Protein AF-A0A151RFW6-F1 (afdb_monomer)

Solvent-accessible surface area (backbone atoms only — not comparable to full-atom values): 10080 Å² total; per-residue (Å²): 137,90,82,85,89,84,89,89,86,91,80,89,80,91,78,91,82,76,89,86,81,74,79,84,66,87,32,71,84,35,62,10,89,72,75,74,44,60,53,38,51,51,95,72,53,89,66,78,78,74,88,62,82,88,71,84,78,73,80,83,72,96,64,92,69,76,84,79,82,83,82,86,82,74,90,70,89,59,65,77,90,74,70,83,82,92,58,91,87,52,93,69,89,85,78,92,58,73,85,61,42,80,43,74,45,76,38,93,88,37,70,48,72,50,99,84,73,47,73,47,80,35,70,52,54,65,46,67,83,82,84,53,97,80,79,113

Sequence (136 aa):
MYAQHNRGRGRGRGGRRGRGRGGRSNRTNVECYNCSKYGHYAKNCYAKKKVEENVNLVKEDETKNEGILMMANEGITLDSDMVWYLDTGASNHMCGHKHLFVDIQEIEDGHVSFGDSTKVLVKGRGKICFSQKDGK

Secondary structure (DSSP, 8-state):
---------------------------TT-B-TTT--BSS-GGG--SPP------------S-----------------GGG-----TT-SS---S-GGGEEEEEEEEEEEEE-TTS-EEEEEEEEEE----TT--

Foldseek 3Di:
DDDDDDDDDDDDDDDDDDDPDDPPDQFQVPAEPQPRHTDDYVVPDPDDGPPDPDDPPDPDPPDPPPPPDDDDDPPDPDPPQPDDDDDPPDPDDDHPDPVQFPDWDADDADWDADPVRDIDDDGTDGDGDDADPVRD

pLDDT: mean 70.73, std 21.06, range [25.83, 95.5]

Structure (mmCIF, N/CA/C/O backbone):
data_AF-A0A151RFW6-F1
#
_entry.id   AF-A0A151RFW6-F1
#
loop_
_atom_site.group_PDB
_atom_site.id
_atom_site.type_symbol
_atom_site.label_atom_id
_atom_site.label_alt_id
_atom_site.label_comp_id
_atom_site.label_asym_id
_atom_site.label_entity_id
_atom_site.label_seq_id
_atom_site.pdbx_PDB_ins_code
_atom_site.Cartn_x
_atom_site.Cartn_y
_atom_site.Cartn_z
_atom_site.occupancy
_atom_site.B_iso_or_equiv
_atom_site.auth_seq_id
_atom_site.auth_comp_id
_atom_site.auth_asym_id
_atom_site.auth_atom_id
_atom_site.pdbx_PDB_model_num
ATOM 1 N N . MET A 1 1 ? 34.282 70.135 26.170 1.00 35.28 1 MET A N 1
ATOM 2 C CA . MET A 1 1 ? 34.807 68.755 26.062 1.00 35.28 1 MET A CA 1
ATOM 3 C C . MET A 1 1 ? 34.015 67.890 27.040 1.00 35.28 1 MET A C 1
ATOM 5 O O . MET A 1 1 ? 33.790 68.347 28.150 1.00 35.28 1 MET A O 1
ATOM 9 N N . TYR A 1 2 ? 33.462 66.758 26.591 1.00 25.83 2 TYR A N 1
ATOM 10 C CA . TYR A 1 2 ? 32.349 66.044 27.245 1.00 25.83 2 TYR A CA 1
ATOM 11 C C . TYR A 1 2 ? 32.779 65.045 28.332 1.00 25.83 2 TYR A C 1
ATOM 13 O O . TYR A 1 2 ? 33.783 64.358 28.164 1.00 25.83 2 TYR A O 1
ATOM 21 N N . ALA A 1 3 ? 31.932 64.883 29.360 1.00 29.39 3 ALA A N 1
ATOM 22 C CA . ALA A 1 3 ? 31.931 63.756 30.296 1.00 29.39 3 ALA A CA 1
ATOM 23 C C . ALA A 1 3 ? 30.514 63.137 30.428 1.00 29.39 3 ALA A C 1
ATOM 25 O O . ALA A 1 3 ? 29.581 63.769 30.907 1.00 29.39 3 ALA A O 1
ATOM 26 N N . GLN A 1 4 ? 30.390 61.925 29.879 1.00 38.16 4 GLN A N 1
ATOM 27 C CA . GLN A 1 4 ? 29.735 60.681 30.332 1.00 38.16 4 GLN A CA 1
ATOM 28 C C . GLN A 1 4 ? 28.461 60.590 31.236 1.00 38.16 4 GLN A C 1
ATOM 30 O O . GLN A 1 4 ? 28.430 61.075 32.359 1.00 38.16 4 GLN A O 1
ATOM 35 N N . HIS A 1 5 ? 27.550 59.704 30.757 1.00 33.41 5 HIS A N 1
ATOM 36 C CA . HIS A 1 5 ? 26.508 58.844 31.397 1.00 33.41 5 HIS A CA 1
ATOM 37 C C . HIS A 1 5 ? 25.273 59.535 32.052 1.00 33.41 5 HIS A C 1
ATOM 39 O O . HIS A 1 5 ? 25.415 60.540 32.718 1.00 33.41 5 HIS A O 1
ATOM 45 N N . ASN A 1 6 ? 24.005 59.075 31.979 1.00 35.41 6 ASN A N 1
ATOM 46 C CA . ASN A 1 6 ? 23.424 57.733 31.816 1.00 35.41 6 ASN A CA 1
ATOM 47 C C . ASN A 1 6 ? 21.873 57.780 31.571 1.00 35.41 6 ASN A C 1
ATOM 49 O O . ASN A 1 6 ? 21.215 58.702 32.039 1.00 35.41 6 ASN A O 1
ATOM 53 N N . ARG A 1 7 ? 21.309 56.685 31.010 1.00 37.53 7 ARG A N 1
ATOM 54 C CA . ARG A 1 7 ? 19.923 56.121 31.138 1.00 37.53 7 ARG A CA 1
ATOM 55 C C . ARG A 1 7 ? 18.702 56.702 30.367 1.00 37.53 7 ARG A C 1
ATOM 57 O O . ARG A 1 7 ? 18.049 57.631 30.819 1.00 37.53 7 ARG A O 1
ATOM 64 N N . GLY A 1 8 ? 18.187 55.893 29.423 1.00 34.94 8 GLY A N 1
ATOM 65 C CA . GLY A 1 8 ? 16.877 55.235 29.622 1.00 34.94 8 GLY A CA 1
ATOM 66 C C . GLY A 1 8 ? 15.813 55.263 28.501 1.00 34.94 8 GLY A C 1
ATOM 67 O O . GLY A 1 8 ? 15.517 56.305 27.935 1.00 34.94 8 GLY A O 1
ATOM 68 N N . ARG A 1 9 ? 15.123 54.107 28.385 1.00 38.19 9 ARG A N 1
ATOM 69 C CA . ARG A 1 9 ? 13.735 53.832 27.914 1.00 38.19 9 ARG A CA 1
ATOM 70 C C . ARG A 1 9 ? 13.549 53.345 26.465 1.00 38.19 9 ARG A C 1
ATOM 72 O O . ARG A 1 9 ? 13.717 54.075 25.502 1.00 38.19 9 ARG A O 1
ATOM 79 N N . GLY A 1 10 ? 13.166 52.067 26.355 1.00 39.56 10 GLY A N 1
ATOM 80 C CA . GLY A 1 10 ? 13.007 51.319 25.105 1.00 39.56 10 GLY A CA 1
ATOM 81 C C . GLY A 1 10 ? 11.624 51.379 24.456 1.00 39.56 10 GLY A C 1
ATOM 82 O O . GLY A 1 10 ? 10.808 52.226 24.804 1.00 39.56 10 GLY A O 1
ATOM 83 N N . ARG A 1 11 ? 11.385 50.434 23.532 1.00 41.97 11 ARG A N 1
ATOM 84 C CA . ARG A 1 11 ? 10.107 49.794 23.133 1.00 41.97 11 ARG A CA 1
ATOM 85 C C . ARG A 1 11 ? 10.367 48.962 21.869 1.00 41.97 11 ARG A C 1
ATOM 87 O O . ARG A 1 11 ? 10.846 49.487 20.873 1.00 41.97 11 ARG A O 1
ATOM 94 N N . GLY A 1 12 ? 10.096 47.658 21.930 1.00 45.31 12 GLY A N 1
ATOM 95 C CA . GLY A 1 12 ? 10.297 46.743 20.804 1.00 45.31 12 GLY A CA 1
ATOM 96 C C . GLY A 1 12 ? 9.298 46.933 19.661 1.00 45.31 12 GLY A C 1
ATOM 97 O O . GLY A 1 12 ? 8.296 47.627 19.814 1.00 45.31 12 GLY A O 1
ATOM 98 N N . ARG A 1 13 ? 9.561 46.251 18.540 1.00 46.53 13 ARG A N 1
ATOM 99 C CA . ARG A 1 13 ? 8.572 45.652 17.623 1.00 46.53 13 ARG A CA 1
ATOM 100 C C . ARG A 1 13 ? 9.307 44.828 16.567 1.00 46.53 13 ARG A C 1
ATOM 102 O O . ARG A 1 13 ? 10.201 45.323 15.892 1.00 46.53 13 ARG A O 1
ATOM 109 N N . GLY A 1 14 ? 8.930 43.556 16.457 1.00 45.97 14 GLY A 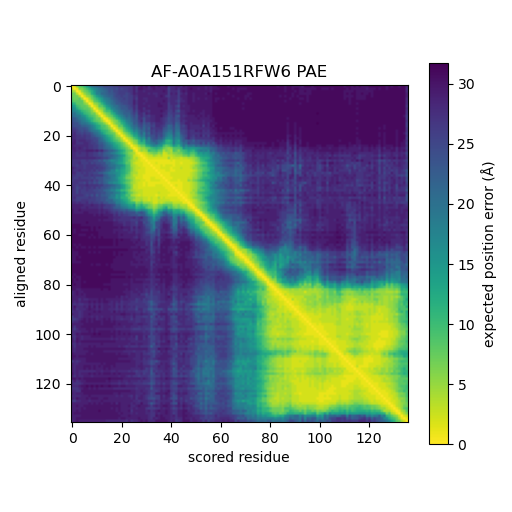N 1
ATOM 110 C CA . GLY A 1 14 ? 9.424 42.659 15.422 1.00 45.97 14 GLY A CA 1
ATOM 111 C C . GLY A 1 14 ? 9.072 43.149 14.017 1.00 45.97 14 GLY A C 1
ATOM 112 O O . GLY A 1 14 ? 8.019 43.742 13.792 1.00 45.97 14 GLY A O 1
ATOM 113 N N . GLY A 1 15 ? 9.950 42.838 13.069 1.00 46.69 15 GLY A N 1
ATOM 114 C CA . GLY A 1 15 ? 9.733 43.043 11.645 1.00 46.69 15 GLY A CA 1
ATOM 115 C C . GLY A 1 15 ? 10.197 41.818 10.871 1.00 46.69 15 GLY A C 1
ATOM 116 O O . GLY A 1 15 ? 11.356 41.713 10.488 1.00 46.69 15 GLY A O 1
ATOM 117 N N . ARG A 1 16 ? 9.281 40.873 10.630 1.00 52.81 16 ARG A N 1
ATOM 118 C CA . ARG A 1 16 ? 9.408 39.942 9.502 1.00 52.81 16 ARG A CA 1
ATOM 119 C C . ARG A 1 16 ? 9.224 40.755 8.222 1.00 52.81 16 ARG A C 1
ATOM 121 O O . ARG A 1 16 ? 8.212 41.445 8.138 1.00 52.81 16 ARG A O 1
ATOM 128 N N . ARG A 1 17 ? 10.138 40.617 7.253 1.00 44.94 17 ARG A N 1
ATOM 129 C CA . ARG A 1 17 ? 9.989 40.768 5.777 1.00 44.94 17 ARG A CA 1
ATOM 130 C C . ARG A 1 17 ? 11.356 41.184 5.207 1.00 44.94 17 ARG A C 1
ATOM 132 O O . ARG A 1 17 ? 11.928 42.150 5.671 1.00 44.94 17 ARG A O 1
ATOM 139 N N . GLY A 1 18 ? 11.950 40.523 4.225 1.00 45.97 18 GLY A N 1
ATOM 140 C CA . GLY A 1 18 ? 11.492 39.397 3.433 1.00 45.97 18 GLY A CA 1
ATOM 141 C C . GLY A 1 18 ? 12.685 38.721 2.765 1.00 45.97 18 GLY A C 1
ATOM 142 O O . GLY A 1 18 ? 13.643 39.370 2.352 1.00 45.97 18 GLY A O 1
ATOM 143 N N . ARG A 1 19 ? 12.624 37.393 2.655 1.00 49.97 19 ARG A N 1
ATOM 144 C CA . ARG A 1 19 ? 13.514 36.646 1.769 1.00 49.97 19 ARG A CA 1
ATOM 145 C C . ARG A 1 19 ? 12.990 36.838 0.352 1.00 49.97 19 ARG A C 1
ATOM 147 O O . ARG A 1 19 ? 12.137 36.088 -0.113 1.00 49.97 19 ARG A O 1
ATOM 154 N N . GLY A 1 20 ? 13.462 37.891 -0.307 1.00 52.28 20 GLY A N 1
ATOM 155 C CA . GLY A 1 20 ? 13.287 38.059 -1.740 1.00 52.28 20 GLY A CA 1
ATOM 156 C C . GLY A 1 20 ? 14.009 36.932 -2.465 1.00 52.28 20 GLY A C 1
ATOM 157 O O . GLY A 1 20 ? 15.226 36.970 -2.590 1.00 52.28 20 GLY A O 1
ATOM 158 N N . ARG A 1 21 ? 13.266 35.924 -2.926 1.00 58.41 21 ARG A N 1
ATOM 159 C CA . ARG A 1 21 ? 13.682 35.011 -3.999 1.00 58.41 21 ARG A CA 1
ATOM 160 C C . ARG A 1 21 ? 12.452 34.601 -4.791 1.00 58.41 21 ARG A C 1
ATOM 162 O O . ARG A 1 21 ? 11.827 33.578 -4.546 1.00 58.41 21 ARG A O 1
ATOM 169 N N . GLY A 1 22 ? 12.092 35.456 -5.734 1.00 51.53 22 GLY A N 1
ATOM 170 C CA . GLY A 1 22 ? 11.049 35.193 -6.712 1.00 51.53 22 GLY A CA 1
ATOM 171 C C . GLY A 1 22 ? 11.412 35.884 -8.009 1.00 51.53 22 GLY A C 1
ATOM 172 O O . GLY A 1 22 ? 10.670 36.747 -8.463 1.00 51.53 22 GLY A O 1
ATOM 173 N N . GLY A 1 23 ? 12.588 35.556 -8.556 1.00 52.25 23 GLY A N 1
ATOM 174 C CA . GLY A 1 23 ? 12.949 35.966 -9.907 1.00 52.25 23 GLY A CA 1
ATOM 175 C C . GLY A 1 23 ? 11.794 35.618 -10.840 1.00 52.25 23 GLY A C 1
ATOM 176 O O . GLY A 1 23 ? 11.289 34.490 -10.825 1.00 52.25 23 GLY A O 1
ATOM 177 N N . ARG A 1 24 ? 11.321 36.611 -11.593 1.00 60.09 24 ARG A N 1
ATOM 178 C CA . ARG A 1 24 ? 10.356 36.404 -12.669 1.00 60.09 24 ARG A CA 1
ATOM 179 C C . ARG A 1 24 ? 11.081 35.628 -13.764 1.00 60.09 24 ARG A C 1
ATOM 181 O O . ARG A 1 24 ? 11.612 36.223 -14.691 1.00 60.09 24 ARG A O 1
ATOM 188 N N . SER A 1 25 ? 11.171 34.305 -13.617 1.00 64.88 25 SER A N 1
ATOM 189 C CA . SER A 1 25 ? 11.551 33.465 -14.746 1.00 64.88 25 SER A CA 1
ATOM 190 C C . SER A 1 25 ? 10.493 33.661 -15.825 1.00 64.88 25 SER A C 1
ATOM 192 O O . SER A 1 25 ? 9.308 33.838 -15.516 1.00 64.88 25 SER A O 1
ATOM 194 N N . ASN A 1 26 ? 10.922 33.684 -17.081 1.00 67.75 26 ASN A N 1
ATOM 195 C CA . ASN A 1 26 ? 9.998 33.775 -18.192 1.00 67.75 26 ASN A CA 1
ATOM 196 C C . ASN A 1 26 ? 9.173 32.478 -18.224 1.00 67.75 26 ASN A C 1
ATOM 198 O O . ASN A 1 26 ? 9.710 31.399 -18.459 1.00 67.75 26 ASN A O 1
ATOM 202 N N . ARG A 1 27 ? 7.892 32.564 -17.853 1.00 71.31 27 ARG A N 1
ATOM 203 C CA . ARG A 1 27 ? 6.993 31.405 -17.694 1.00 71.31 27 ARG A CA 1
ATOM 204 C C . ARG A 1 27 ? 6.095 31.196 -18.903 1.00 71.31 27 ARG A C 1
ATOM 206 O O . ARG A 1 27 ? 5.224 30.337 -18.851 1.00 71.31 27 ARG A O 1
ATOM 213 N N . THR A 1 28 ? 6.303 31.957 -19.976 1.00 78.31 28 THR A N 1
ATOM 214 C CA . THR A 1 28 ? 5.514 31.868 -21.213 1.00 78.31 28 THR A CA 1
ATOM 215 C C . THR A 1 28 ? 5.474 30.454 -21.775 1.00 78.31 28 THR A C 1
ATOM 217 O O . THR A 1 28 ? 4.456 30.070 -22.326 1.00 78.31 28 THR A O 1
ATOM 220 N N . ASN A 1 29 ? 6.528 29.661 -21.563 1.00 85.31 29 ASN A N 1
ATOM 221 C CA . ASN A 1 29 ? 6.621 28.288 -22.068 1.00 85.31 29 ASN A CA 1
ATOM 222 C C . ASN A 1 29 ? 6.264 27.230 -21.008 1.00 85.31 29 ASN A C 1
ATOM 224 O O . ASN A 1 29 ? 6.403 26.039 -21.255 1.00 85.31 29 ASN A O 1
ATOM 228 N N . VAL A 1 30 ? 5.833 27.644 -19.813 1.00 88.81 30 VAL A N 1
ATOM 229 C CA . VAL A 1 30 ? 5.409 26.724 -18.750 1.00 88.81 30 VAL A CA 1
ATOM 230 C C . VAL A 1 30 ? 3.924 26.444 -18.908 1.00 88.81 30 VAL A C 1
ATOM 232 O O . VAL A 1 30 ? 3.116 27.345 -18.683 1.00 88.81 30 VAL A O 1
ATOM 235 N N . GLU A 1 31 ? 3.578 25.205 -19.243 1.00 93.00 31 GLU A N 1
ATOM 236 C CA . GLU A 1 31 ? 2.199 24.721 -19.265 1.00 93.00 31 GLU A CA 1
ATOM 237 C C . GLU A 1 31 ? 1.734 24.292 -17.863 1.00 93.00 31 GLU A C 1
ATOM 239 O O . GLU A 1 31 ? 2.451 23.635 -17.104 1.00 93.00 31 GLU A O 1
ATOM 244 N N . CYS A 1 32 ? 0.519 24.688 -17.490 1.00 89.69 32 CYS A N 1
ATOM 245 C CA . CYS A 1 32 ? -0.079 24.345 -16.208 1.00 89.69 32 CYS A CA 1
ATOM 246 C C . CYS A 1 32 ? -0.769 22.972 -16.244 1.00 89.69 32 CYS A C 1
ATOM 248 O O . CYS A 1 32 ? -1.827 22.841 -16.847 1.00 89.69 32 CYS A O 1
ATOM 250 N N . TYR A 1 33 ? -0.280 21.996 -15.475 1.00 88.50 33 TYR A N 1
ATOM 251 C CA . TYR A 1 33 ? -0.872 20.646 -15.386 1.00 88.50 33 TYR A CA 1
ATOM 252 C C . TYR A 1 33 ? -2.328 20.574 -14.874 1.00 88.50 33 TYR A C 1
ATOM 254 O O . TYR A 1 33 ? -2.957 19.533 -14.993 1.00 88.50 33 TYR A O 1
ATOM 262 N N . ASN A 1 34 ? -2.886 21.649 -14.297 1.00 89.88 34 ASN A N 1
ATOM 263 C CA . ASN A 1 34 ? -4.288 21.664 -13.844 1.00 89.88 34 ASN A CA 1
ATOM 264 C C . ASN A 1 34 ? -5.267 22.159 -14.926 1.00 89.88 34 ASN A C 1
ATOM 266 O O . ASN A 1 34 ? -6.429 21.764 -14.931 1.00 89.88 34 ASN A O 1
ATOM 270 N N . CYS A 1 35 ? -4.838 23.066 -15.811 1.00 91.44 35 CYS A N 1
ATOM 271 C CA . CYS A 1 35 ? -5.736 23.719 -16.777 1.00 91.44 35 CYS A CA 1
ATOM 272 C C . CYS A 1 35 ? -5.191 23.809 -18.208 1.00 91.44 35 CYS A C 1
ATOM 274 O O . CYS A 1 35 ? -5.839 24.430 -19.049 1.00 91.44 35 CYS A O 1
ATOM 276 N N . SER A 1 36 ? -4.004 23.252 -18.461 1.00 88.94 36 SER A N 1
ATOM 277 C CA . SER A 1 36 ? -3.301 23.219 -19.753 1.00 88.94 36 SER A CA 1
ATOM 278 C C . SER A 1 36 ? -3.074 24.591 -20.402 1.00 88.94 36 SER A C 1
ATOM 280 O O . SER A 1 36 ? -2.878 24.709 -21.605 1.00 88.94 36 SER A O 1
ATOM 282 N N . LYS A 1 37 ? -3.102 25.673 -19.610 1.00 90.75 37 LYS A N 1
ATOM 283 C CA . LYS A 1 37 ? -2.765 27.028 -20.072 1.00 90.75 37 LYS A CA 1
ATOM 284 C C . LYS A 1 37 ? -1.320 27.366 -19.727 1.00 90.75 37 LYS A C 1
ATOM 286 O O . LYS A 1 37 ? -0.842 27.035 -18.642 1.00 90.75 37 LYS A O 1
ATOM 291 N N . TYR A 1 38 ? -0.661 28.094 -20.620 1.00 91.62 38 TYR A N 1
ATOM 292 C CA . TYR A 1 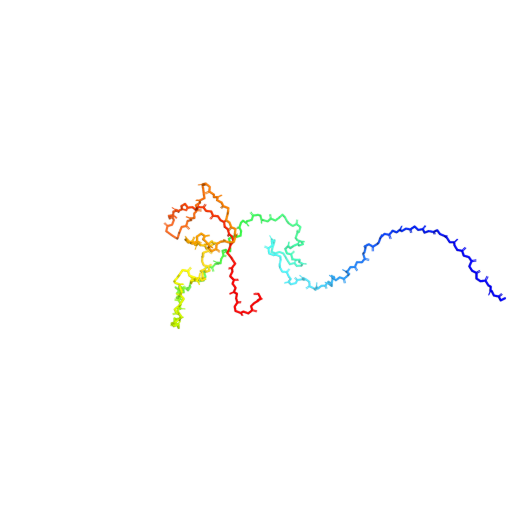38 ? 0.710 28.554 -20.429 1.00 91.62 38 TYR A CA 1
ATOM 293 C C . TYR A 1 38 ? 0.821 29.735 -19.445 1.00 91.62 38 TYR A C 1
ATOM 295 O O . TYR A 1 38 ? -0.171 30.375 -19.083 1.00 91.62 38 TYR A O 1
ATOM 303 N N . GLY A 1 39 ? 2.039 30.042 -18.989 1.00 89.88 39 GLY A N 1
ATOM 304 C CA . GLY A 1 39 ? 2.336 31.249 -18.205 1.00 89.88 39 GLY A CA 1
ATOM 305 C C . GLY A 1 39 ? 2.386 31.052 -16.689 1.00 89.88 39 GLY A C 1
ATOM 306 O O . GLY A 1 39 ? 2.809 31.958 -15.964 1.00 89.88 39 GLY A O 1
ATOM 307 N N . HIS A 1 40 ? 1.979 29.889 -16.174 1.00 91.25 40 HIS A N 1
ATOM 308 C CA . HIS A 1 40 ? 1.920 29.633 -14.736 1.00 91.25 40 HIS A CA 1
ATOM 309 C C . HIS A 1 40 ? 2.063 28.148 -14.390 1.00 91.25 40 HIS A C 1
ATOM 311 O O . HIS A 1 40 ? 1.699 27.268 -15.156 1.00 91.25 40 HIS A O 1
ATOM 317 N N . TYR A 1 41 ? 2.567 27.872 -13.188 1.00 88.12 41 TYR A N 1
ATOM 318 C CA . TYR A 1 41 ? 2.592 26.520 -12.631 1.00 88.12 41 TYR A CA 1
ATOM 319 C C . TYR A 1 41 ? 1.238 26.162 -12.010 1.00 88.12 41 TYR A C 1
ATOM 321 O O . TYR A 1 41 ? 0.552 27.046 -11.493 1.00 88.12 41 TYR A O 1
ATOM 329 N N . ALA A 1 42 ? 0.927 24.864 -11.923 1.00 88.56 42 ALA A N 1
ATOM 330 C CA . ALA A 1 42 ? -0.293 24.348 -11.287 1.00 88.56 42 ALA A CA 1
ATOM 331 C C . ALA A 1 42 ? -0.524 24.885 -9.863 1.00 88.56 42 ALA A C 1
ATOM 333 O O . ALA A 1 42 ? -1.651 25.210 -9.497 1.00 88.56 42 ALA A O 1
ATOM 334 N N . LYS A 1 43 ? 0.551 25.097 -9.089 1.00 87.00 43 LYS A N 1
ATOM 335 C CA . LYS A 1 43 ? 0.485 25.697 -7.743 1.00 87.00 43 LYS A CA 1
ATOM 336 C C . LYS A 1 43 ? -0.090 27.121 -7.696 1.00 87.00 43 LYS A C 1
ATOM 338 O O . LYS A 1 43 ? -0.543 27.546 -6.643 1.00 87.00 43 LYS A O 1
ATOM 343 N N . ASN A 1 44 ? -0.048 27.848 -8.814 1.00 88.19 44 ASN A N 1
ATOM 344 C CA . ASN A 1 44 ? -0.515 29.229 -8.944 1.00 88.19 44 ASN A CA 1
ATOM 345 C C . ASN A 1 44 ? -1.743 29.333 -9.875 1.00 88.19 44 ASN A C 1
ATOM 347 O O . ASN A 1 44 ? -2.015 30.408 -10.404 1.00 88.19 44 ASN A O 1
ATOM 351 N N . CYS A 1 45 ? -2.435 28.224 -10.153 1.00 89.81 45 CYS A N 1
ATOM 352 C CA . CYS A 1 45 ? -3.594 28.213 -11.042 1.00 89.81 45 CYS A CA 1
ATOM 353 C C . CYS A 1 45 ? -4.844 28.760 -10.337 1.00 89.81 45 CYS A C 1
ATOM 355 O O . CYS A 1 45 ? -5.155 28.347 -9.223 1.00 89.81 45 CYS A O 1
ATOM 357 N N . TYR A 1 46 ? -5.580 29.655 -11.004 1.00 90.00 46 TYR A N 1
ATOM 358 C CA . TYR A 1 46 ? -6.856 30.194 -10.508 1.00 90.00 46 TYR A CA 1
ATOM 359 C C . TYR A 1 46 ? -8.069 29.321 -10.863 1.00 90.00 46 TYR A C 1
ATOM 361 O O . TYR A 1 46 ? -9.162 29.547 -10.349 1.00 90.00 46 TYR A O 1
ATOM 369 N N . ALA A 1 47 ? -7.902 28.340 -11.757 1.00 88.56 47 ALA A N 1
ATOM 370 C CA . ALA A 1 47 ? -8.962 27.388 -12.070 1.00 88.56 47 ALA A CA 1
ATOM 371 C C . ALA A 1 47 ? -9.201 26.452 -10.875 1.00 88.56 47 ALA A C 1
ATOM 373 O O . ALA A 1 47 ? -8.267 26.133 -10.135 1.00 88.56 47 ALA A O 1
ATOM 374 N N . LYS A 1 48 ? -10.447 25.988 -10.702 1.00 86.31 48 LYS A N 1
ATOM 375 C CA . LYS A 1 48 ? -10.774 24.980 -9.684 1.00 86.31 48 LYS A CA 1
ATOM 376 C C . LYS A 1 48 ? -9.852 23.771 -9.871 1.00 86.31 48 LYS A C 1
ATOM 378 O O . LYS A 1 48 ? -9.618 23.345 -11.002 1.00 86.31 48 LYS A O 1
ATOM 383 N N . LYS A 1 49 ? -9.293 23.256 -8.774 1.00 78.06 49 LYS A N 1
ATOM 384 C CA . LYS A 1 49 ? -8.495 22.029 -8.819 1.00 78.06 49 LYS A CA 1
ATOM 385 C C . LYS A 1 49 ? -9.408 20.900 -9.272 1.00 78.06 49 LYS A C 1
ATOM 387 O O . LYS A 1 49 ? -10.455 20.696 -8.657 1.00 78.06 49 LYS A O 1
ATOM 392 N N . LYS A 1 50 ? -9.019 20.188 -10.325 1.00 69.19 50 LYS A N 1
ATOM 393 C CA . LYS A 1 50 ? -9.626 18.892 -10.604 1.00 69.19 50 LYS A CA 1
ATOM 394 C C . LYS A 1 50 ? -9.214 17.972 -9.459 1.00 69.19 50 LYS A C 1
ATOM 396 O O . LYS A 1 50 ? -8.029 17.712 -9.272 1.00 69.19 50 LYS A O 1
ATOM 401 N N . VAL A 1 51 ? -10.169 17.596 -8.614 1.00 61.34 51 VAL A N 1
ATOM 402 C CA . VAL A 1 51 ? -9.968 16.517 -7.644 1.00 61.34 51 VAL A CA 1
ATOM 403 C C . VAL A 1 51 ? -10.166 15.236 -8.435 1.00 61.34 51 VAL A C 1
ATOM 405 O O . VAL A 1 51 ? -11.255 14.682 -8.477 1.00 61.34 51 VAL A O 1
ATOM 408 N N . GLU A 1 52 ? -9.130 14.853 -9.165 1.00 56.78 52 GLU A N 1
ATOM 409 C CA . GLU A 1 52 ? -9.008 13.517 -9.724 1.00 56.78 52 GLU A CA 1
ATOM 410 C C . GLU A 1 52 ? -8.035 12.797 -8.786 1.00 56.78 52 GLU A C 1
ATOM 412 O O . GLU A 1 52 ? -6.921 13.275 -8.554 1.00 56.78 52 GLU A O 1
ATOM 417 N N . GLU A 1 53 ? -8.487 11.714 -8.144 1.00 50.97 53 GLU A N 1
ATOM 418 C CA . GLU A 1 53 ? -7.568 10.765 -7.513 1.00 50.97 53 GLU A CA 1
ATOM 419 C C . GLU A 1 53 ? -6.541 10.387 -8.578 1.00 50.97 53 GLU A C 1
ATOM 421 O O . GLU A 1 53 ? -6.920 10.019 -9.687 1.00 50.97 53 GLU A O 1
ATOM 426 N N . ASN A 1 54 ? -5.256 10.602 -8.294 1.00 47.28 54 ASN A N 1
ATOM 427 C CA . ASN A 1 54 ? -4.210 10.569 -9.311 1.00 47.28 54 ASN A CA 1
ATOM 428 C C . ASN A 1 54 ? -4.047 9.150 -9.886 1.00 47.28 54 ASN A C 1
ATOM 430 O O . ASN A 1 54 ? -3.202 8.385 -9.429 1.00 47.28 54 ASN A O 1
ATOM 434 N N . VAL A 1 55 ? -4.824 8.806 -10.908 1.00 38.06 55 VAL A N 1
ATOM 435 C CA . VAL A 1 55 ? -4.534 7.704 -11.822 1.00 38.06 55 VAL A CA 1
ATOM 436 C C . VAL A 1 55 ? -3.711 8.287 -12.960 1.00 38.06 55 VAL A C 1
ATOM 438 O O . VAL A 1 55 ? -4.224 8.982 -13.836 1.00 38.06 55 VAL A O 1
ATOM 441 N N . ASN A 1 56 ? -2.404 8.028 -12.927 1.00 44.97 56 ASN A N 1
ATOM 442 C CA . ASN A 1 56 ? -1.531 8.256 -14.072 1.00 44.97 56 ASN A CA 1
ATOM 443 C C . ASN A 1 56 ? -1.940 7.283 -15.186 1.00 44.97 56 ASN A C 1
ATOM 445 O O . ASN A 1 56 ? -1.396 6.188 -15.294 1.00 44.97 56 ASN A O 1
ATOM 449 N N . LEU A 1 57 ? -2.911 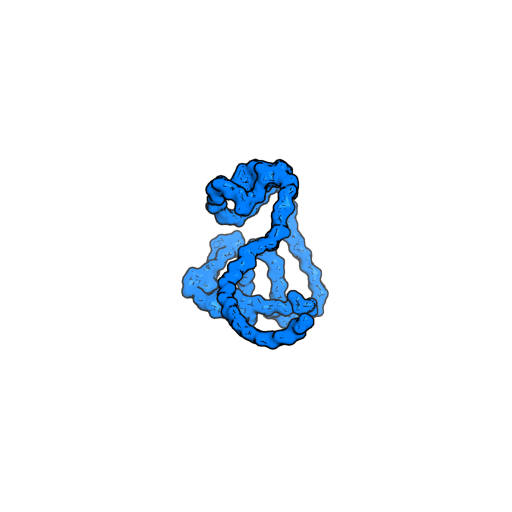7.674 -16.009 1.00 41.34 57 LEU A N 1
ATOM 450 C CA . LEU A 1 57 ? -3.202 6.993 -17.264 1.00 41.34 57 LEU A CA 1
ATOM 451 C C . LEU A 1 57 ? -2.106 7.364 -18.267 1.00 41.34 57 LEU A C 1
ATOM 453 O O . LEU A 1 57 ? -2.168 8.398 -18.935 1.00 41.34 57 LEU A O 1
ATOM 457 N N . VAL A 1 58 ? -1.076 6.525 -18.343 1.00 42.69 58 VAL A N 1
ATOM 458 C CA . VAL A 1 58 ? -0.165 6.496 -19.490 1.00 42.69 58 VAL A CA 1
ATOM 459 C C . VAL A 1 58 ? -0.955 5.898 -20.651 1.00 42.69 58 VAL A C 1
ATOM 461 O O . VAL A 1 58 ? -1.497 4.803 -20.531 1.00 42.69 58 VAL A O 1
ATOM 464 N N . LYS A 1 59 ? -1.073 6.641 -21.756 1.00 42.75 59 LYS A N 1
ATOM 465 C CA . LYS A 1 59 ? -1.612 6.092 -23.002 1.00 42.75 59 LYS A CA 1
ATOM 466 C C . LYS A 1 59 ? -0.666 4.996 -23.477 1.00 42.75 59 LYS A C 1
ATOM 468 O O . LYS A 1 59 ? 0.530 5.241 -23.605 1.00 42.75 59 LYS A O 1
ATOM 473 N N . GLU A 1 60 ? -1.221 3.814 -23.691 1.00 40.59 60 GLU A N 1
ATOM 474 C CA . GLU A 1 60 ? -0.539 2.677 -24.292 1.00 40.59 60 GLU A CA 1
ATOM 475 C C . GLU A 1 60 ? -0.087 3.066 -25.705 1.00 40.59 60 GLU A C 1
ATOM 477 O O . GLU A 1 60 ? -0.907 3.204 -26.610 1.00 40.59 60 GLU A O 1
ATOM 482 N N . ASP A 1 61 ? 1.218 3.259 -25.890 1.00 41.75 61 ASP A N 1
ATOM 483 C CA . ASP A 1 61 ? 1.829 2.928 -27.171 1.00 41.75 61 ASP A CA 1
ATOM 484 C C . ASP A 1 61 ? 2.014 1.410 -27.162 1.00 41.75 61 ASP A C 1
ATOM 486 O O . ASP A 1 61 ? 2.682 0.857 -26.283 1.00 41.75 61 ASP A O 1
ATOM 490 N N . GLU A 1 62 ? 1.361 0.739 -28.110 1.00 49.47 62 GLU A N 1
ATOM 491 C CA . GLU A 1 62 ? 1.364 -0.709 -28.299 1.00 49.47 62 GLU A CA 1
ATOM 492 C C . GLU A 1 62 ? 2.787 -1.238 -28.539 1.00 49.47 62 GLU A C 1
ATOM 494 O O . GLU A 1 62 ? 3.215 -1.503 -29.658 1.00 49.47 62 GLU A O 1
ATOM 499 N N . THR A 1 63 ? 3.539 -1.443 -27.465 1.00 42.41 63 THR A N 1
ATOM 500 C CA . THR A 1 63 ? 4.684 -2.344 -27.449 1.00 42.41 63 THR A CA 1
ATOM 501 C C . THR A 1 63 ? 4.536 -3.211 -26.214 1.00 42.41 63 THR A C 1
ATOM 503 O O . THR A 1 63 ? 4.664 -2.7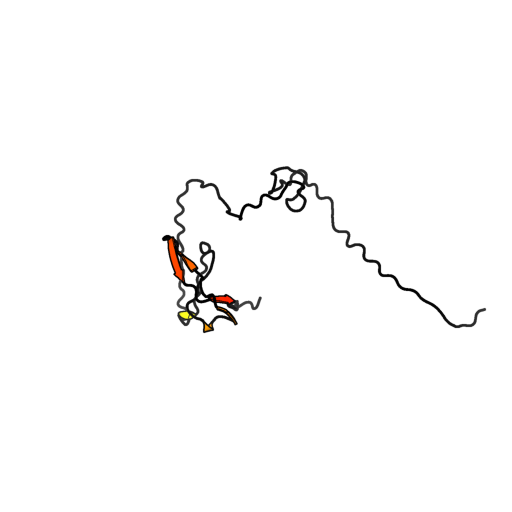52 -25.082 1.00 42.41 63 THR A O 1
ATOM 506 N N . LYS A 1 64 ? 4.186 -4.481 -26.439 1.00 49.38 64 LYS A N 1
ATOM 507 C CA . LYS A 1 64 ? 4.155 -5.526 -25.414 1.00 49.38 64 LYS A CA 1
ATOM 508 C C . LYS A 1 64 ? 5.572 -5.728 -24.873 1.00 49.38 64 LYS A C 1
ATOM 510 O O . LYS A 1 64 ? 6.272 -6.641 -25.291 1.00 49.38 64 LYS A O 1
ATOM 515 N N . ASN A 1 65 ? 6.004 -4.863 -23.966 1.00 46.28 65 ASN A N 1
ATOM 516 C CA . ASN A 1 65 ? 7.095 -5.167 -23.060 1.00 46.28 65 ASN A CA 1
ATOM 517 C C . ASN A 1 65 ? 6.469 -5.868 -21.864 1.00 46.28 65 ASN A C 1
ATOM 519 O O . ASN A 1 65 ? 6.087 -5.243 -20.877 1.00 46.28 65 ASN A O 1
ATOM 523 N N . GLU A 1 66 ? 6.335 -7.186 -21.988 1.00 50.84 66 GLU A N 1
ATOM 524 C CA . GLU A 1 66 ? 6.277 -8.059 -20.824 1.00 50.84 66 GLU A CA 1
ATOM 525 C C . GLU A 1 66 ? 7.443 -7.646 -19.919 1.00 50.84 66 GLU A C 1
ATOM 527 O O . GLU A 1 66 ? 8.606 -7.716 -20.318 1.00 50.84 66 GLU A O 1
ATOM 532 N N . GLY A 1 67 ? 7.135 -7.084 -18.750 1.00 45.53 67 GLY A N 1
ATOM 533 C CA . GLY A 1 67 ? 8.142 -6.630 -17.802 1.00 45.53 67 GLY A CA 1
ATOM 534 C C . GLY A 1 67 ? 8.931 -7.830 -17.294 1.00 45.53 67 GLY A C 1
ATOM 535 O O . GLY A 1 67 ? 8.541 -8.458 -16.316 1.00 45.53 67 GLY A O 1
ATOM 536 N N . ILE A 1 68 ? 10.024 -8.177 -17.973 1.00 53.81 68 ILE A N 1
ATOM 537 C CA . ILE A 1 68 ? 10.931 -9.235 -17.536 1.00 53.81 68 ILE A CA 1
ATOM 538 C C . ILE A 1 68 ? 11.693 -8.705 -16.319 1.00 53.81 68 ILE A C 1
ATOM 540 O O . ILE A 1 68 ? 12.599 -7.880 -16.434 1.00 53.81 68 ILE A O 1
ATOM 544 N N . LEU A 1 69 ? 11.313 -9.185 -15.135 1.00 53.09 69 LEU A N 1
ATOM 545 C CA . LEU A 1 69 ? 12.051 -8.967 -13.897 1.00 53.09 69 LEU A CA 1
ATOM 546 C C . LEU A 1 69 ? 13.275 -9.898 -13.886 1.00 53.09 69 LEU A C 1
ATOM 548 O O . LEU A 1 69 ? 13.158 -11.088 -13.601 1.00 53.09 69 LEU A O 1
ATOM 552 N N . MET A 1 70 ? 14.455 -9.376 -14.225 1.00 44.00 70 MET A N 1
ATOM 553 C CA . MET A 1 70 ? 15.705 -10.142 -14.179 1.00 44.00 70 MET A CA 1
ATOM 554 C C . MET A 1 70 ? 16.323 -10.053 -12.778 1.00 44.00 70 MET A C 1
ATOM 556 O O . MET A 1 70 ? 16.686 -8.969 -12.325 1.00 44.00 70 MET A O 1
ATOM 560 N N . MET A 1 71 ? 16.448 -11.189 -12.089 1.00 60.38 71 MET A N 1
ATOM 561 C CA . MET A 1 71 ? 17.016 -11.273 -10.740 1.00 60.38 71 MET A CA 1
ATOM 562 C C . MET A 1 71 ? 18.405 -11.925 -10.802 1.00 60.38 71 MET A C 1
ATOM 564 O O . MET A 1 71 ? 18.531 -13.079 -11.205 1.00 60.38 71 MET A O 1
ATOM 568 N N . ALA A 1 72 ? 19.452 -11.189 -10.422 1.00 57.38 72 ALA A N 1
ATOM 569 C CA . ALA A 1 72 ? 20.801 -11.731 -10.260 1.00 57.38 72 ALA A CA 1
ATOM 570 C C . ALA A 1 72 ? 20.991 -12.158 -8.798 1.00 57.38 72 ALA A C 1
ATOM 572 O O . ALA A 1 72 ? 20.964 -11.319 -7.901 1.00 57.38 72 ALA A O 1
ATOM 573 N N . ASN A 1 73 ? 21.147 -13.461 -8.558 1.00 56.72 73 ASN A N 1
ATOM 574 C CA . ASN A 1 73 ? 21.398 -14.013 -7.228 1.00 56.72 73 ASN A CA 1
ATOM 575 C C . ASN A 1 73 ? 22.900 -14.298 -7.071 1.00 56.72 73 ASN A C 1
ATOM 577 O O . ASN A 1 73 ? 23.377 -15.348 -7.497 1.00 56.72 73 ASN A O 1
ATOM 581 N N . GLU A 1 74 ? 23.653 -13.375 -6.475 1.00 59.88 74 GLU A N 1
ATOM 582 C CA . GLU A 1 74 ? 24.904 -13.752 -5.809 1.00 59.88 74 GLU A CA 1
ATOM 583 C C . GLU A 1 74 ? 24.516 -14.319 -4.447 1.00 59.88 74 GLU A C 1
ATOM 585 O O . GLU A 1 74 ? 23.784 -13.665 -3.710 1.00 59.88 74 GLU A O 1
ATOM 590 N N . GLY A 1 75 ? 24.943 -15.550 -4.151 1.00 53.31 75 GLY A N 1
ATOM 591 C CA . GLY A 1 75 ? 24.514 -16.343 -2.997 1.00 53.31 75 GLY A CA 1
ATOM 592 C C . GLY A 1 75 ? 24.858 -15.718 -1.646 1.00 53.31 75 GLY A C 1
ATOM 593 O O . GLY A 1 75 ? 25.749 -16.185 -0.941 1.00 53.31 75 GLY A O 1
ATOM 594 N N . ILE A 1 76 ? 24.129 -14.676 -1.266 1.00 58.28 76 ILE A N 1
ATOM 595 C CA . ILE A 1 76 ? 24.099 -14.160 0.088 1.00 58.28 76 ILE A CA 1
ATOM 596 C C . ILE A 1 76 ? 23.098 -15.040 0.828 1.00 58.28 76 ILE A C 1
ATOM 598 O O . ILE A 1 76 ? 21.896 -14.984 0.575 1.00 58.28 76 ILE A O 1
ATOM 602 N N . THR A 1 77 ? 23.595 -15.873 1.739 1.00 53.22 77 THR A N 1
ATOM 603 C CA . THR A 1 77 ? 22.767 -16.585 2.715 1.00 53.22 77 THR A CA 1
ATOM 604 C C . THR A 1 77 ? 22.222 -15.567 3.715 1.00 53.22 77 THR A C 1
ATOM 606 O O . THR A 1 77 ? 22.735 -15.423 4.825 1.00 53.22 77 THR A O 1
ATOM 609 N N . LEU A 1 78 ? 21.244 -14.776 3.284 1.00 56.94 78 LEU A N 1
ATOM 610 C CA . LEU A 1 78 ? 20.408 -14.008 4.189 1.00 56.94 78 LEU A CA 1
ATOM 611 C C . LEU A 1 78 ? 19.399 -14.975 4.794 1.00 56.94 78 LEU A C 1
ATOM 613 O O . LEU A 1 78 ? 18.877 -15.846 4.097 1.00 56.94 78 LEU A O 1
ATOM 617 N N . ASP A 1 79 ? 19.151 -14.821 6.091 1.00 59.66 79 ASP A N 1
ATOM 618 C CA . ASP A 1 79 ? 17.954 -15.367 6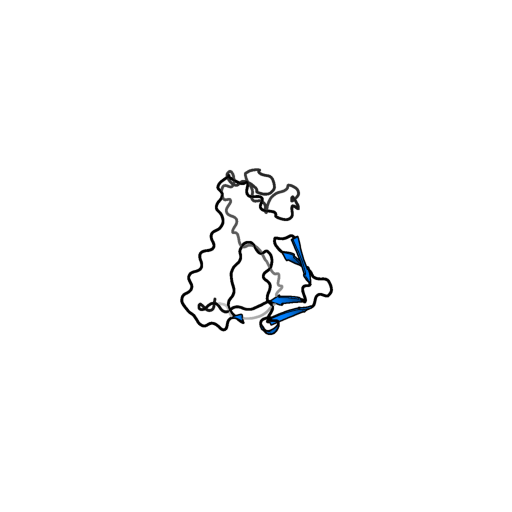.718 1.00 59.66 79 ASP A CA 1
ATOM 619 C C . ASP A 1 79 ? 16.761 -15.003 5.821 1.00 59.66 79 ASP A C 1
ATOM 621 O O . ASP A 1 79 ? 16.586 -13.824 5.485 1.00 59.66 79 ASP A O 1
ATOM 625 N N . SER A 1 80 ? 16.032 -16.008 5.320 1.00 62.75 80 SER A N 1
ATOM 626 C CA . SER A 1 80 ? 15.075 -15.836 4.210 1.00 62.75 80 SER A CA 1
ATOM 627 C C . SER A 1 80 ? 14.013 -14.781 4.504 1.00 62.75 80 SER A C 1
ATOM 629 O O . SER A 1 80 ? 13.445 -14.184 3.592 1.00 62.75 80 SER A O 1
ATOM 631 N N . ASP A 1 81 ? 13.799 -14.520 5.789 1.00 65.00 81 ASP A N 1
ATOM 632 C CA . ASP A 1 81 ? 12.768 -13.653 6.337 1.00 65.00 81 ASP A CA 1
ATOM 633 C C . ASP A 1 81 ? 13.120 -12.157 6.238 1.00 65.00 81 ASP A C 1
ATOM 635 O O . ASP A 1 81 ? 12.259 -11.303 6.465 1.00 65.00 81 ASP A O 1
ATOM 639 N N . MET A 1 82 ? 14.365 -11.833 5.862 1.00 69.38 82 MET A N 1
ATOM 640 C CA . MET A 1 82 ? 14.894 -10.466 5.752 1.00 69.38 82 MET A CA 1
ATOM 641 C C . MET A 1 82 ? 15.110 -10.001 4.306 1.00 69.38 82 MET A C 1
ATOM 643 O O . MET A 1 82 ? 15.579 -8.881 4.082 1.00 69.38 82 MET A O 1
ATOM 647 N N . VAL A 1 83 ? 14.790 -10.835 3.312 1.00 76.25 83 VAL A N 1
ATOM 648 C CA . VAL A 1 83 ? 14.907 -10.459 1.899 1.00 76.25 83 VAL A CA 1
ATOM 649 C C . VAL A 1 83 ? 13.663 -9.687 1.470 1.00 76.25 83 VAL A C 1
ATOM 651 O O . VAL A 1 83 ? 12.548 -10.202 1.499 1.00 76.25 83 VAL A O 1
ATOM 654 N N . TRP A 1 84 ? 13.864 -8.441 1.044 1.00 77.94 84 TRP A N 1
ATOM 655 C CA . TRP A 1 84 ? 12.806 -7.583 0.519 1.00 77.94 84 TRP A CA 1
ATOM 656 C C . TRP A 1 84 ? 12.945 -7.428 -0.990 1.00 77.94 84 TRP A C 1
ATOM 658 O O . TRP A 1 84 ? 14.007 -7.057 -1.490 1.00 77.94 84 TRP A O 1
ATOM 668 N N . TYR A 1 85 ? 11.849 -7.662 -1.707 1.00 80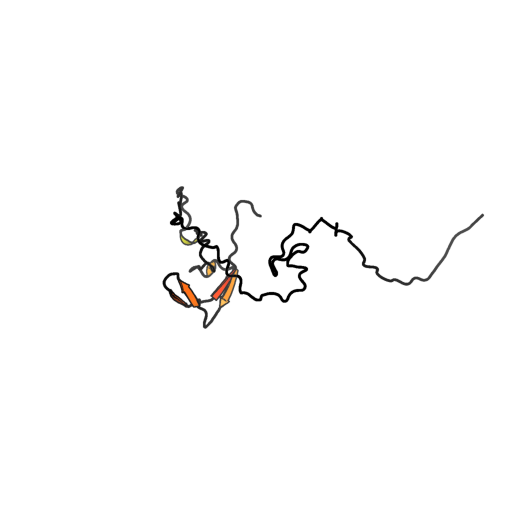.12 85 TYR A N 1
ATOM 669 C CA . TYR A 1 85 ? 11.759 -7.410 -3.140 1.00 80.12 85 TYR A CA 1
ATOM 670 C C . TYR A 1 85 ? 11.037 -6.088 -3.383 1.00 80.12 85 TYR A C 1
ATOM 672 O O . TYR A 1 85 ? 9.960 -5.842 -2.836 1.00 80.12 85 TYR A O 1
ATOM 680 N N . LEU A 1 86 ? 11.638 -5.232 -4.210 1.00 83.12 86 LEU A N 1
ATOM 681 C CA . LEU A 1 86 ? 10.994 -4.008 -4.663 1.00 83.12 86 LEU A CA 1
ATOM 682 C C . LEU A 1 86 ? 10.038 -4.344 -5.810 1.00 83.12 86 LEU A C 1
ATOM 684 O O . LEU A 1 86 ? 10.481 -4.704 -6.898 1.00 83.12 86 LEU A O 1
ATOM 688 N N . ASP A 1 87 ? 8.743 -4.190 -5.562 1.00 85.75 87 ASP A N 1
ATOM 689 C CA . ASP A 1 87 ? 7.690 -4.319 -6.569 1.00 85.75 87 ASP A CA 1
ATOM 690 C C . ASP A 1 87 ? 7.082 -2.942 -6.856 1.00 85.75 87 ASP A C 1
ATOM 692 O O . ASP A 1 87 ? 6.354 -2.389 -6.034 1.00 85.75 87 ASP A O 1
ATOM 696 N N . THR A 1 88 ? 7.396 -2.366 -8.017 1.00 87.75 88 THR A N 1
ATOM 697 C CA . THR A 1 88 ? 6.869 -1.056 -8.430 1.00 87.75 88 THR A CA 1
ATOM 698 C C . THR A 1 88 ? 5.390 -1.099 -8.823 1.00 87.75 88 THR A C 1
ATOM 700 O O . THR A 1 88 ? 4.771 -0.040 -8.926 1.00 87.75 88 THR A O 1
ATOM 703 N N . GLY A 1 89 ? 4.818 -2.290 -9.036 1.00 89.44 89 GLY A N 1
ATOM 704 C CA . GLY A 1 89 ? 3.396 -2.491 -9.315 1.00 89.44 89 GLY A CA 1
ATOM 705 C C . GLY A 1 89 ? 2.529 -2.567 -8.056 1.00 89.44 89 GLY A C 1
ATOM 706 O O . GLY A 1 89 ? 1.313 -2.387 -8.132 1.00 89.44 89 GLY A O 1
ATOM 707 N N . ALA A 1 90 ? 3.131 -2.787 -6.885 1.00 89.38 90 ALA A N 1
ATOM 708 C CA . ALA A 1 90 ? 2.413 -2.852 -5.621 1.00 89.38 90 ALA A CA 1
ATOM 709 C C . ALA A 1 90 ? 2.165 -1.450 -5.044 1.00 89.38 90 ALA A C 1
ATOM 711 O O . ALA A 1 90 ? 3.088 -0.675 -4.808 1.00 89.38 90 ALA A O 1
ATOM 712 N N . SER A 1 91 ? 0.904 -1.131 -4.734 1.00 88.94 91 SER A N 1
ATOM 713 C CA . SER A 1 91 ? 0.577 0.103 -3.995 1.00 88.94 91 SER A CA 1
ATOM 714 C C . SER A 1 91 ? 0.951 0.013 -2.511 1.00 88.94 91 SER A C 1
ATOM 716 O O . SER A 1 91 ? 1.285 1.022 -1.896 1.00 88.94 91 SER A O 1
ATOM 718 N N . ASN A 1 92 ? 0.904 -1.199 -1.947 1.00 88.06 92 ASN A N 1
ATOM 719 C CA . ASN A 1 92 ? 1.242 -1.497 -0.559 1.00 88.06 92 ASN A CA 1
ATOM 720 C C . ASN A 1 92 ? 2.160 -2.726 -0.517 1.00 88.06 92 ASN A C 1
ATOM 722 O O . ASN A 1 92 ? 1.861 -3.733 -1.155 1.00 88.06 92 ASN A O 1
ATOM 726 N N . HIS A 1 93 ? 3.216 -2.683 0.296 1.00 87.06 93 HIS A N 1
ATOM 727 C CA . HIS A 1 93 ? 4.069 -3.846 0.554 1.00 87.06 93 HIS A CA 1
ATOM 728 C C . HIS A 1 93 ? 3.603 -4.574 1.820 1.00 87.06 93 HIS A C 1
ATOM 730 O O . HIS A 1 93 ? 3.402 -3.947 2.863 1.00 87.06 93 HIS A O 1
ATOM 736 N N . MET A 1 94 ? 3.413 -5.892 1.731 1.00 88.50 94 MET A N 1
ATOM 737 C CA . MET A 1 94 ? 2.964 -6.734 2.846 1.00 88.50 94 MET A CA 1
ATOM 738 C C . MET A 1 94 ? 4.123 -7.518 3.464 1.00 88.50 94 MET A C 1
ATOM 740 O O . MET A 1 94 ? 5.072 -7.879 2.776 1.00 88.50 94 MET A O 1
ATOM 744 N N . CYS A 1 95 ? 4.020 -7.813 4.761 1.00 87.00 95 CYS A N 1
ATOM 745 C CA . CYS A 1 95 ? 4.999 -8.604 5.501 1.00 87.00 95 CYS A CA 1
ATOM 746 C C . CYS A 1 95 ? 4.298 -9.506 6.523 1.00 87.00 95 CYS A C 1
ATOM 748 O O . CYS A 1 95 ? 3.423 -9.045 7.258 1.00 87.00 95 CYS A O 1
ATOM 750 N N . GLY A 1 96 ? 4.691 -10.783 6.573 1.00 88.44 96 GLY A N 1
ATOM 751 C CA . GLY A 1 96 ? 4.176 -11.766 7.535 1.00 88.44 96 GLY A CA 1
ATOM 752 C C . GLY A 1 96 ? 4.856 -11.718 8.909 1.00 88.44 96 GLY A C 1
ATOM 753 O O . GLY A 1 96 ? 4.378 -12.331 9.861 1.00 88.44 96 GLY A O 1
ATOM 754 N N . HIS A 1 97 ? 5.951 -10.970 9.046 1.00 87.06 97 HIS A N 1
ATOM 755 C CA . HIS A 1 97 ? 6.779 -10.945 10.248 1.00 87.06 97 HIS A CA 1
ATOM 756 C C . HIS A 1 97 ? 6.472 -9.713 11.111 1.00 87.06 97 HIS A C 1
ATOM 758 O O . HIS A 1 97 ? 7.095 -8.661 10.974 1.00 87.06 97 HIS A O 1
ATOM 764 N N . LYS A 1 98 ? 5.521 -9.850 12.052 1.00 89.56 98 LYS A N 1
ATOM 765 C CA . LYS A 1 98 ? 5.094 -8.758 12.961 1.00 89.56 98 LYS A CA 1
ATOM 766 C C . LYS A 1 98 ? 6.263 -8.131 13.740 1.00 89.56 98 LYS A C 1
ATOM 768 O O . LYS A 1 98 ? 6.223 -6.941 14.022 1.00 89.56 98 LYS A O 1
ATOM 773 N N . HIS A 1 99 ? 7.307 -8.903 14.053 1.00 88.00 99 HIS A N 1
ATOM 774 C CA . HIS A 1 99 ? 8.470 -8.434 14.816 1.00 88.00 99 HIS A CA 1
ATOM 775 C C . HIS A 1 99 ? 9.387 -7.466 14.041 1.00 88.00 99 HIS A C 1
ATOM 777 O O . HIS A 1 99 ? 10.218 -6.810 14.661 1.00 88.00 99 HIS A O 1
ATOM 783 N N . LEU A 1 100 ? 9.240 -7.353 12.714 1.00 87.06 100 LEU A N 1
ATOM 784 C CA . LEU A 1 100 ? 9.997 -6.394 11.895 1.00 87.06 100 LEU A CA 1
ATOM 785 C C . LEU A 1 100 ? 9.431 -4.969 11.961 1.00 87.06 100 LEU A C 1
ATOM 787 O O . LEU A 1 100 ? 10.072 -4.018 11.515 1.00 87.06 100 LEU A O 1
ATOM 791 N N . PHE A 1 101 ? 8.220 -4.811 12.491 1.00 91.19 101 PHE A N 1
ATOM 792 C CA . PHE A 1 101 ? 7.562 -3.520 12.603 1.00 91.19 101 PHE A CA 1
ATOM 793 C C . PHE A 1 101 ? 8.052 -2.764 13.839 1.00 91.19 101 PHE A C 1
ATOM 795 O O . PHE A 1 101 ? 8.045 -3.288 14.950 1.00 91.19 101 PHE A O 1
ATOM 802 N N . VAL A 1 102 ? 8.427 -1.500 13.643 1.00 93.75 102 VAL A N 1
ATOM 803 C CA . VAL A 1 102 ? 8.768 -0.574 14.735 1.00 93.75 102 VAL A CA 1
ATOM 804 C C . VAL A 1 102 ? 7.502 -0.077 15.428 1.00 93.75 102 VAL A C 1
ATOM 806 O O . VAL A 1 102 ? 7.471 0.091 16.645 1.00 93.75 102 VAL A O 1
ATOM 809 N N . ASP A 1 103 ? 6.447 0.143 14.647 1.00 94.75 103 ASP A N 1
ATOM 810 C CA . ASP A 1 103 ? 5.101 0.414 15.126 1.00 94.75 103 ASP A CA 1
ATOM 811 C C . ASP A 1 103 ? 4.100 -0.404 14.303 1.00 94.75 103 ASP A C 1
ATOM 813 O O . ASP A 1 103 ? 4.310 -0.651 13.116 1.00 94.75 103 ASP A O 1
ATOM 817 N N . ILE A 1 104 ? 3.018 -0.863 14.934 1.00 95.06 104 ILE A N 1
ATOM 818 C CA . ILE A 1 104 ? 1.895 -1.490 14.237 1.00 95.06 104 ILE A CA 1
ATOM 819 C C . ILE A 1 104 ? 0.586 -1.023 14.860 1.00 95.06 104 ILE A C 1
ATOM 821 O O . ILE A 1 104 ? 0.385 -1.104 16.070 1.00 95.06 104 ILE A O 1
ATOM 825 N N . GLN A 1 105 ? -0.305 -0.519 14.016 1.00 95.50 105 GLN A N 1
ATOM 826 C CA . GLN A 1 105 ? -1.684 -0.225 14.362 1.00 95.50 105 GLN A CA 1
ATOM 827 C C . GLN A 1 105 ? -2.544 -1.397 13.903 1.00 95.50 105 GLN A C 1
ATOM 829 O O . GLN A 1 105 ? -2.586 -1.700 12.709 1.00 95.50 105 GLN A O 1
ATOM 834 N N . GLU A 1 106 ? -3.215 -2.056 14.842 1.00 95.50 106 GLU A N 1
ATOM 835 C CA . GLU A 1 106 ? -4.163 -3.121 14.518 1.00 95.50 106 GLU A CA 1
ATOM 836 C C . GLU A 1 106 ? -5.408 -2.536 13.843 1.00 95.50 106 GLU A C 1
ATOM 838 O O . GLU A 1 106 ? -5.832 -1.415 14.136 1.00 95.50 106 GLU A O 1
ATOM 843 N N . ILE A 1 107 ? -5.948 -3.280 12.880 1.00 93.38 107 ILE A N 1
ATOM 844 C CA . ILE A 1 107 ? -7.118 -2.887 12.096 1.00 93.38 107 ILE A CA 1
ATOM 845 C C . ILE A 1 107 ? -8.084 -4.067 12.124 1.00 93.38 107 ILE A C 1
ATOM 847 O O . ILE A 1 107 ? -7.690 -5.182 11.790 1.00 93.38 107 ILE A O 1
ATOM 851 N N . GLU A 1 108 ? -9.332 -3.822 12.521 1.00 90.12 108 GLU A N 1
ATOM 852 C CA . GLU A 1 108 ? -10.349 -4.877 12.619 1.00 90.12 108 GLU A CA 1
ATOM 853 C C . GLU A 1 108 ? -10.851 -5.313 11.232 1.00 90.12 108 GLU A C 1
ATOM 855 O O . GLU A 1 108 ? -10.835 -6.504 10.934 1.00 90.12 108 GLU A O 1
ATOM 860 N N . ASP A 1 109 ? -11.163 -4.359 10.344 1.00 91.00 109 ASP A N 1
ATOM 861 C CA . ASP A 1 109 ? -11.807 -4.630 9.043 1.00 91.00 109 ASP A CA 1
ATOM 862 C C . ASP A 1 109 ? -10.965 -4.199 7.819 1.00 91.00 109 ASP A C 1
ATOM 864 O O . ASP A 1 109 ? -11.471 -3.744 6.788 1.00 91.00 109 ASP A O 1
ATOM 868 N N . GLY A 1 110 ? -9.639 -4.326 7.912 1.00 91.38 110 GLY A N 1
ATOM 869 C CA . GLY A 1 110 ? -8.713 -3.978 6.829 1.00 91.38 110 GLY A CA 1
ATOM 870 C C . GLY A 1 110 ? -8.586 -5.081 5.776 1.00 91.38 110 GLY A C 1
ATOM 871 O O . GLY A 1 110 ? -8.500 -6.254 6.124 1.00 91.38 110 GLY A O 1
ATOM 872 N N . HIS A 1 111 ? -8.505 -4.717 4.491 1.00 94.31 111 HIS A N 1
ATOM 873 C CA . HIS A 1 111 ? -8.289 -5.669 3.393 1.00 94.31 111 HIS A CA 1
ATOM 874 C C . HIS A 1 111 ? -7.261 -5.151 2.377 1.00 94.31 111 HIS A C 1
ATOM 876 O O . HIS A 1 111 ? -7.186 -3.949 2.121 1.00 94.31 111 HIS A O 1
ATOM 882 N N . VAL A 1 112 ? -6.516 -6.065 1.753 1.00 92.00 112 VAL A N 1
ATOM 883 C CA . VAL A 1 112 ? -5.665 -5.810 0.576 1.00 92.00 112 VAL A CA 1
ATOM 884 C C . VAL A 1 112 ? -6.171 -6.659 -0.582 1.00 92.00 112 VAL A C 1
ATOM 886 O O . VAL A 1 112 ? -6.582 -7.799 -0.373 1.00 92.00 112 VAL A O 1
ATOM 889 N N . SER A 1 113 ? -6.175 -6.082 -1.785 1.00 94.06 113 SER A N 1
ATOM 890 C CA . SER A 1 113 ? -6.560 -6.782 -3.015 1.00 94.06 113 SER A CA 1
ATOM 891 C C . SER A 1 113 ? -5.314 -7.228 -3.774 1.00 94.06 113 SER A C 1
ATOM 893 O O . SER A 1 113 ? -4.334 -6.485 -3.819 1.00 94.06 113 SER A O 1
ATOM 895 N N . PHE A 1 114 ? -5.366 -8.410 -4.379 1.00 91.19 114 PHE A N 1
ATOM 896 C CA . PHE A 1 114 ? -4.321 -8.921 -5.265 1.00 91.19 114 PHE A CA 1
ATOM 897 C C . PHE A 1 114 ? -4.676 -8.675 -6.736 1.00 91.19 114 PHE A C 1
ATOM 899 O O . PHE A 1 114 ? -5.785 -8.247 -7.064 1.00 91.19 114 PHE A O 1
ATOM 906 N N . GLY A 1 115 ? -3.729 -8.961 -7.635 1.00 88.06 115 GLY A N 1
ATOM 907 C CA . GLY A 1 115 ? -3.916 -8.809 -9.083 1.00 88.06 115 GLY A CA 1
ATOM 908 C C . GLY A 1 115 ? -5.014 -9.700 -9.682 1.00 88.06 115 GLY A C 1
ATOM 909 O O . GLY A 1 115 ? -5.517 -9.402 -10.758 1.00 88.06 115 GLY A O 1
ATOM 910 N N . ASP A 1 116 ? -5.436 -10.749 -8.976 1.00 94.31 116 ASP A N 1
ATOM 911 C CA . ASP A 1 116 ? -6.548 -11.634 -9.348 1.00 94.31 116 ASP A CA 1
ATOM 912 C C . ASP A 1 116 ? -7.911 -11.168 -8.790 1.00 94.31 116 ASP A C 1
ATOM 914 O O . ASP A 1 116 ? -8.897 -11.899 -8.846 1.00 94.31 116 ASP A O 1
ATOM 918 N N . SER A 1 117 ? -7.982 -9.945 -8.249 1.00 91.81 117 SER A N 1
ATOM 919 C CA . SER A 1 117 ? -9.157 -9.366 -7.575 1.00 91.81 117 SER A CA 1
ATOM 920 C C . SER A 1 117 ? -9.577 -10.053 -6.269 1.00 91.81 117 SER A C 1
ATOM 922 O O . SER A 1 117 ? -10.561 -9.630 -5.652 1.00 91.81 117 SER A O 1
ATOM 924 N N . THR A 1 118 ? -8.844 -11.068 -5.800 1.00 94.94 118 THR A N 1
ATOM 925 C CA . THR A 1 118 ? -9.073 -11.635 -4.467 1.00 94.94 118 THR A CA 1
ATOM 926 C C . THR A 1 118 ? -8.672 -10.634 -3.388 1.00 94.94 118 THR A C 1
ATOM 928 O O . THR A 1 118 ? -7.875 -9.718 -3.615 1.00 94.94 118 THR A O 1
ATOM 931 N N . LYS A 1 119 ? -9.255 -10.787 -2.195 1.00 94.38 119 LYS A N 1
ATOM 932 C CA . LYS A 1 119 ? -8.991 -9.925 -1.041 1.00 94.38 119 LYS A CA 1
ATOM 933 C C . LYS A 1 119 ? -8.598 -10.759 0.163 1.00 94.38 119 LYS A C 1
ATOM 935 O O . LYS A 1 119 ? -9.220 -11.782 0.433 1.00 94.38 119 LYS A O 1
ATOM 940 N N . VAL A 1 120 ? -7.615 -10.279 0.915 1.00 92.94 120 VAL A N 1
ATOM 941 C CA . VAL A 1 120 ? -7.189 -10.891 2.180 1.00 92.94 120 VAL A CA 1
ATOM 942 C C . VAL A 1 120 ? -7.238 -9.860 3.298 1.00 92.94 120 VAL A C 1
ATOM 944 O O . VAL A 1 120 ? -6.972 -8.675 3.086 1.00 92.94 120 VAL A O 1
ATOM 947 N N . LEU A 1 121 ? -7.606 -10.334 4.489 1.00 94.31 121 LEU A N 1
ATOM 948 C CA . LEU A 1 121 ? -7.658 -9.542 5.711 1.00 94.31 121 LEU A CA 1
ATOM 949 C C . LEU A 1 121 ? -6.265 -9.065 6.124 1.00 94.31 121 LEU A C 1
ATOM 951 O O . LEU A 1 121 ? -5.304 -9.833 6.160 1.00 94.31 121 LEU A O 1
ATOM 955 N N . VAL A 1 122 ? -6.184 -7.803 6.523 1.00 93.94 122 VAL A N 1
ATOM 956 C CA . VAL A 1 122 ? -4.972 -7.175 7.044 1.00 93.94 122 VAL A CA 1
ATOM 957 C C . VAL A 1 122 ? -5.085 -7.072 8.555 1.00 93.94 122 VAL A C 1
ATOM 959 O O . VAL A 1 122 ? -6.014 -6.463 9.069 1.00 93.94 122 VAL A O 1
ATOM 962 N N . LYS A 1 123 ? -4.108 -7.636 9.272 1.00 94.31 123 LYS A N 1
ATOM 963 C CA . LYS A 1 123 ? -4.070 -7.602 10.746 1.00 94.31 123 LYS A CA 1
ATOM 964 C C . LYS A 1 123 ? -3.641 -6.256 11.322 1.00 94.31 123 LYS A C 1
ATOM 966 O O . LYS A 1 123 ? -3.953 -5.945 12.466 1.00 94.31 123 LYS A O 1
ATOM 971 N N . GLY A 1 124 ? -2.912 -5.463 10.550 1.00 94.81 124 GLY A N 1
ATOM 972 C CA . GLY A 1 124 ? -2.487 -4.139 10.961 1.00 94.81 124 GLY A CA 1
ATOM 973 C C . GLY A 1 124 ? -1.639 -3.451 9.906 1.00 94.81 124 GLY A C 1
ATOM 974 O O . GLY A 1 124 ? -1.225 -4.056 8.918 1.00 94.81 124 GLY A O 1
ATOM 975 N N . ARG A 1 125 ? -1.382 -2.168 10.132 1.00 94.69 125 ARG A N 1
ATOM 976 C CA . ARG A 1 125 ? -0.522 -1.332 9.296 1.00 94.69 125 ARG A CA 1
ATOM 977 C C . ARG A 1 125 ? 0.521 -0.668 10.177 1.00 94.69 125 ARG A C 1
ATOM 979 O O . ARG A 1 125 ? 0.199 -0.180 11.255 1.00 94.69 125 ARG A O 1
ATOM 986 N N . GLY A 1 126 ? 1.755 -0.614 9.702 1.00 93.62 126 GLY A N 1
ATOM 987 C CA . GLY A 1 126 ? 2.865 -0.129 10.506 1.00 93.62 126 GLY A CA 1
ATOM 988 C C . GLY A 1 126 ? 4.061 0.299 9.679 1.00 93.62 126 GLY A C 1
ATOM 989 O O . GLY A 1 126 ? 4.036 0.222 8.447 1.00 93.62 126 GLY A O 1
ATOM 990 N N . LYS A 1 127 ? 5.103 0.758 10.365 1.00 92.38 127 LYS A N 1
ATOM 991 C CA . LYS A 1 127 ? 6.381 1.137 9.765 1.00 92.38 127 LYS A CA 1
ATOM 992 C C . LYS A 1 127 ? 7.434 0.076 10.020 1.00 92.38 127 LYS A C 1
ATOM 994 O O . LYS A 1 127 ? 7.581 -0.426 11.133 1.00 92.38 127 LYS A O 1
ATOM 999 N N . ILE A 1 128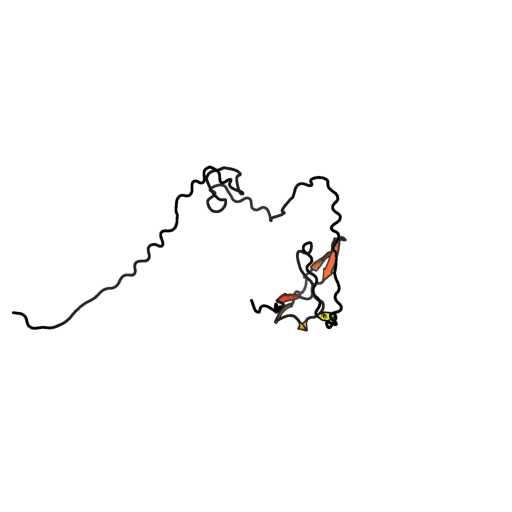 ? 8.221 -0.183 8.987 1.00 89.50 128 ILE A N 1
ATOM 1000 C CA . ILE A 1 128 ? 9.430 -0.995 9.051 1.00 89.50 128 ILE A CA 1
ATOM 1001 C C . ILE A 1 128 ? 10.597 -0.064 8.746 1.00 89.50 128 ILE A C 1
ATOM 1003 O O . ILE A 1 128 ? 10.547 0.707 7.786 1.00 89.50 128 ILE A O 1
ATOM 1007 N N . CYS A 1 129 ? 11.629 -0.112 9.582 1.00 84.19 129 CYS A N 1
ATOM 1008 C CA . CYS A 1 129 ? 12.872 0.606 9.337 1.00 84.19 129 CYS A CA 1
ATOM 1009 C C . CYS A 1 129 ? 13.849 -0.336 8.639 1.00 84.19 129 CYS A C 1
ATOM 1011 O O . CYS A 1 129 ? 14.151 -1.408 9.156 1.00 84.19 129 CYS A O 1
ATOM 1013 N N . PHE A 1 130 ? 14.365 0.080 7.487 1.00 78.00 130 PHE A N 1
ATOM 1014 C CA . PHE A 1 130 ? 15.472 -0.589 6.817 1.00 78.00 130 PHE A CA 1
ATOM 1015 C C . PHE A 1 130 ? 16.731 0.260 6.970 1.00 78.00 130 PHE A C 1
ATOM 1017 O O . PHE A 1 130 ? 16.681 1.489 6.923 1.00 78.00 130 PHE A O 1
ATOM 1024 N N . SER A 1 131 ? 17.865 -0.407 7.143 1.00 73.19 131 SER A N 1
ATOM 1025 C CA . SER A 1 131 ? 19.171 0.241 7.151 1.00 73.19 131 SER A CA 1
ATOM 1026 C C . SER A 1 131 ? 19.827 0.009 5.800 1.00 73.19 131 SER A C 1
ATOM 1028 O O . SER A 1 131 ? 20.135 -1.128 5.443 1.00 73.19 131 SER A O 1
ATOM 1030 N N . GLN A 1 132 ? 20.059 1.078 5.043 1.00 71.62 132 GLN A N 1
ATOM 1031 C CA . GLN A 1 132 ? 20.924 1.008 3.871 1.00 71.62 132 GLN A CA 1
ATOM 1032 C C . GLN A 1 132 ? 22.387 0.991 4.334 1.00 71.62 132 GLN A C 1
ATOM 1034 O O . GLN A 1 132 ? 22.740 1.651 5.314 1.00 71.62 132 GLN A O 1
ATOM 1039 N N . LYS A 1 133 ? 23.254 0.257 3.622 1.00 71.00 133 LYS A N 1
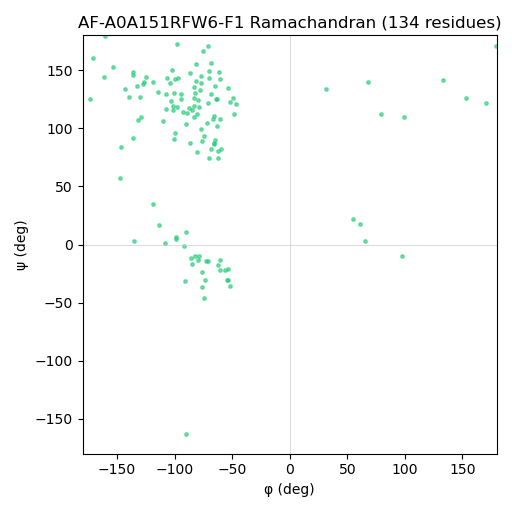ATOM 1040 C CA . LYS A 1 133 ? 24.697 0.151 3.932 1.00 71.00 133 LYS A CA 1
ATOM 1041 C C . LYS A 1 133 ? 25.402 1.513 4.040 1.00 71.00 133 LYS A C 1
ATOM 1043 O O . LYS A 1 133 ? 26.431 1.613 4.698 1.00 71.00 133 LYS A O 1
ATOM 1048 N N . ASP A 1 134 ? 24.814 2.553 3.457 1.00 73.69 134 ASP A N 1
ATOM 1049 C CA . ASP A 1 134 ? 25.396 3.891 3.377 1.00 73.69 134 ASP A CA 1
ATOM 1050 C C . ASP A 1 134 ? 24.979 4.807 4.545 1.00 73.69 134 ASP A C 1
ATOM 1052 O O . ASP A 1 134 ? 25.420 5.956 4.608 1.00 73.69 134 ASP A O 1
ATOM 1056 N N . GLY A 1 135 ? 24.131 4.325 5.467 1.00 54.16 135 GLY A N 1
ATOM 1057 C CA . GLY A 1 135 ? 23.727 5.053 6.677 1.00 54.16 135 GLY A CA 1
ATOM 1058 C C . GLY A 1 135 ? 23.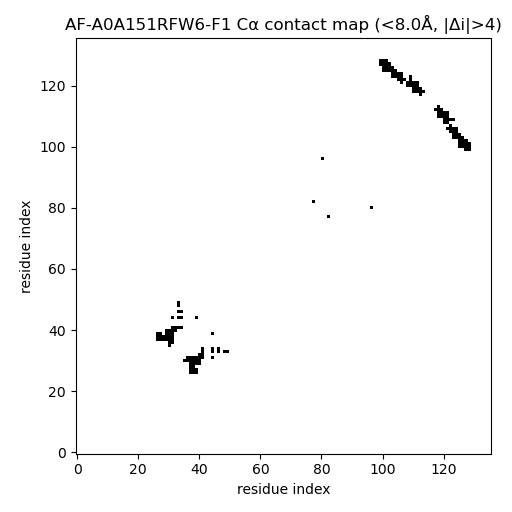005 6.387 6.432 1.00 54.16 135 GLY A C 1
ATOM 1059 O O . GLY A 1 135 ? 22.958 7.219 7.339 1.00 54.16 135 GLY A O 1
ATOM 1060 N N . LYS A 1 136 ? 22.483 6.606 5.220 1.00 43.12 136 LYS A N 1
ATOM 1061 C CA . LYS A 1 136 ? 21.693 7.780 4.827 1.00 43.12 136 LYS A CA 1
ATOM 1062 C C . LYS A 1 136 ? 20.239 7.419 4.594 1.00 43.12 136 LYS A C 1
ATOM 1064 O O . LYS A 1 136 ? 19.999 6.307 4.079 1.00 43.12 136 LYS A O 1
#

Organism: Cajanus cajan (NCBI:txid3821)

Mean predicted aligned error: 20.88 Å

Radius of gyration: 28.61 Å; Cα contacts (8 Å, |Δi|>4): 84; chains: 1; bounding box: 47×85×60 Å

InterPro domains:
  IPR001878 Zinc finger, CCHC-type [PF00098] (31-45)
  IPR001878 Zinc finger, CCHC-type [PS50158] (32-45)
  IPR036875 Zinc finger, CCHC-type superfamily [SSF57756] (14-54)
  IPR054722 Retrovirus-related Pol polyprotein from transposon TNT 1-94-like, beta-barrel domain [PF22936] (84-135)